Protein AF-A0A9P9J573-F1 (afdb_monomer_lite)

Foldseek 3Di:
DDLVLLVVLLVLLVVLLVVLLVQLVVQVVPDDCRDPVSVVSNVVSVVVNVVSVVCNVCCVVCVPDVVVVQCSPVVHPSVVSSVVSVVVSVVGDDDDDPPPPPPDDDDDDDDDDDDDDDDDDDDDPPVVVVVVVVVVVVVVVVVVVVVVVD

Structure (mmCIF, N/CA/C/O backbone):
data_AF-A0A9P9J573-F1
#
_entry.id   AF-A0A9P9J573-F1
#
loop_
_atom_site.group_PDB
_atom_site.id
_atom_site.type_symbol
_atom_site.label_atom_id
_atom_site.label_alt_id
_atom_site.label_comp_id
_atom_site.label_asym_id
_atom_site.label_entity_id
_atom_site.label_seq_id
_atom_site.pdbx_PDB_ins_code
_atom_site.Cartn_x
_atom_site.Cartn_y
_atom_site.Cartn_z
_atom_site.occupancy
_atom_site.B_iso_or_equiv
_atom_site.auth_seq_id
_atom_site.auth_comp_id
_atom_site.auth_asym_id
_atom_site.auth_atom_id
_atom_site.pdbx_PDB_model_num
ATOM 1 N N . MET A 1 1 ? 11.211 -0.816 -20.960 1.00 56.75 1 MET A N 1
ATOM 2 C CA . MET A 1 1 ? 10.405 -0.320 -19.830 1.00 56.75 1 MET A CA 1
ATOM 3 C C . MET A 1 1 ? 10.041 1.112 -20.110 1.00 56.75 1 MET A C 1
ATOM 5 O O . MET A 1 1 ? 10.936 1.867 -20.473 1.00 56.75 1 MET A O 1
ATOM 9 N N . ASP A 1 2 ? 8.772 1.459 -19.948 1.00 64.50 2 ASP A N 1
ATOM 10 C CA . ASP A 1 2 ? 8.317 2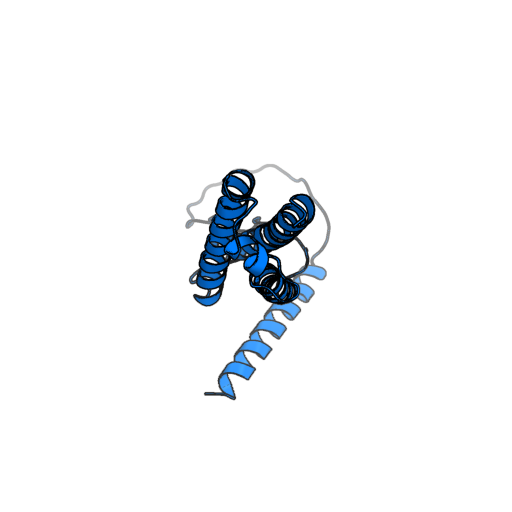.837 -20.049 1.00 64.50 2 ASP A CA 1
ATOM 11 C C . ASP A 1 2 ? 8.173 3.421 -18.623 1.00 64.50 2 ASP A C 1
ATOM 13 O O . ASP A 1 2 ? 7.439 2.849 -17.811 1.00 64.50 2 ASP A O 1
ATOM 17 N N . PRO A 1 3 ? 8.909 4.490 -18.265 1.00 61.16 3 PRO A N 1
ATOM 18 C CA . PRO A 1 3 ? 8.809 5.133 -16.951 1.00 61.16 3 PRO A CA 1
ATOM 19 C C . PRO A 1 3 ? 7.398 5.606 -16.587 1.00 61.16 3 PRO A C 1
ATOM 21 O O . PRO A 1 3 ? 7.070 5.664 -15.398 1.00 61.16 3 PRO A O 1
ATOM 24 N N . PHE A 1 4 ? 6.562 5.919 -17.580 1.00 67.62 4 PHE A N 1
ATOM 25 C CA . PHE A 1 4 ? 5.182 6.336 -17.364 1.00 67.62 4 PHE A CA 1
ATOM 26 C C . PHE A 1 4 ? 4.340 5.166 -16.856 1.00 67.62 4 PHE A C 1
ATOM 28 O O . PHE A 1 4 ? 3.633 5.336 -15.871 1.00 67.62 4 PHE A O 1
ATOM 35 N N . SER A 1 5 ? 4.525 3.952 -17.384 1.00 78.06 5 SER A N 1
ATOM 36 C CA . SER A 1 5 ? 3.784 2.764 -16.923 1.00 78.06 5 SER A CA 1
ATOM 37 C C . SER A 1 5 ? 4.050 2.405 -15.448 1.00 78.06 5 SER A C 1
ATOM 39 O O . SER A 1 5 ? 3.119 2.073 -14.715 1.00 78.06 5 SER A O 1
ATOM 41 N N . LEU A 1 6 ? 5.300 2.523 -14.976 1.00 82.94 6 LEU A N 1
ATOM 42 C CA . LEU A 1 6 ? 5.640 2.341 -13.553 1.00 82.94 6 LEU A CA 1
ATOM 43 C C . LEU A 1 6 ? 4.983 3.420 -12.684 1.00 82.94 6 LEU A C 1
ATOM 45 O O . LEU A 1 6 ? 4.403 3.129 -11.638 1.00 82.94 6 LEU A O 1
ATOM 49 N N . THR A 1 7 ? 5.111 4.670 -13.124 1.00 86.75 7 THR A N 1
ATOM 50 C CA . THR A 1 7 ? 4.613 5.836 -12.394 1.00 86.75 7 THR A CA 1
ATOM 51 C C . THR A 1 7 ? 3.094 5.785 -12.263 1.00 86.75 7 THR A C 1
ATOM 53 O O . THR A 1 7 ? 2.568 5.962 -11.168 1.00 86.75 7 THR A O 1
ATOM 56 N N . GLU A 1 8 ? 2.388 5.467 -13.345 1.00 86.25 8 GLU A N 1
ATOM 57 C CA . GLU A 1 8 ? 0.933 5.307 -13.370 1.00 86.25 8 GLU A CA 1
ATOM 58 C C . GLU A 1 8 ? 0.459 4.210 -12.415 1.00 86.25 8 GLU A C 1
ATOM 60 O O . GLU A 1 8 ? -0.462 4.448 -11.633 1.00 86.25 8 GLU A O 1
ATOM 65 N N . GLY A 1 9 ? 1.118 3.045 -12.410 1.00 87.56 9 GLY A N 1
ATOM 66 C CA . GLY A 1 9 ? 0.771 1.948 -11.502 1.00 87.56 9 GLY A CA 1
ATOM 67 C C . GLY A 1 9 ? 0.939 2.322 -10.026 1.00 87.56 9 GLY A C 1
ATOM 68 O O . GLY A 1 9 ? 0.051 2.068 -9.209 1.00 87.56 9 GLY A O 1
ATOM 69 N N . ILE A 1 10 ? 2.047 2.985 -9.678 1.00 90.56 10 ILE A N 1
ATOM 70 C CA . ILE A 1 10 ? 2.296 3.446 -8.303 1.00 90.56 10 ILE A CA 1
ATOM 71 C C . ILE A 1 10 ? 1.289 4.527 -7.895 1.00 90.56 10 ILE A C 1
ATOM 73 O O . ILE A 1 10 ? 0.758 4.477 -6.785 1.00 90.56 10 ILE A O 1
ATOM 77 N N . ILE A 1 11 ? 0.976 5.475 -8.783 1.00 90.88 11 ILE A N 1
ATOM 78 C CA . ILE A 1 11 ? -0.015 6.525 -8.509 1.00 90.88 11 ILE A CA 1
ATOM 79 C C . ILE A 1 11 ? -1.405 5.916 -8.300 1.00 90.88 11 ILE A C 1
ATOM 81 O O . ILE A 1 11 ? -2.089 6.283 -7.342 1.00 90.88 11 ILE A O 1
ATOM 85 N N . ALA A 1 12 ? -1.822 4.978 -9.153 1.00 90.56 12 ALA A N 1
ATOM 86 C CA . ALA A 1 12 ? -3.103 4.290 -9.014 1.00 90.56 12 ALA A CA 1
ATOM 87 C C . ALA A 1 12 ? -3.198 3.556 -7.666 1.00 90.56 12 ALA A C 1
ATOM 89 O O . ALA A 1 12 ? -4.178 3.723 -6.935 1.00 90.56 12 ALA A O 1
ATOM 90 N N . PHE A 1 13 ? -2.139 2.834 -7.281 1.00 92.81 13 PHE A N 1
ATOM 91 C CA . PHE A 1 13 ? -2.043 2.208 -5.962 1.00 92.81 13 PHE A CA 1
ATOM 92 C C . PHE A 1 13 ? -2.156 3.237 -4.830 1.00 92.81 13 PHE A C 1
ATOM 94 O O . PHE A 1 13 ? -2.955 3.056 -3.910 1.00 92.81 13 PHE A O 1
ATOM 101 N N . ALA A 1 14 ? -1.393 4.332 -4.899 1.00 93.31 14 ALA A N 1
ATOM 102 C CA . ALA A 1 14 ? -1.367 5.359 -3.862 1.00 93.31 14 ALA A CA 1
ATOM 103 C C . ALA A 1 14 ? -2.750 5.991 -3.638 1.00 93.31 14 ALA A C 1
ATOM 105 O O . ALA A 1 14 ? -3.141 6.223 -2.493 1.00 93.31 14 ALA A O 1
ATOM 106 N N . GLN A 1 15 ? -3.525 6.200 -4.705 1.00 92.69 15 GLN A N 1
ATOM 107 C CA . GLN A 1 15 ? -4.884 6.738 -4.608 1.00 92.69 15 GLN A CA 1
ATOM 108 C C . GLN A 1 15 ? -5.838 5.804 -3.858 1.00 92.69 15 GLN A C 1
ATOM 110 O O . GLN A 1 15 ? -6.634 6.276 -3.042 1.00 92.69 15 GLN A O 1
ATOM 115 N N . ILE A 1 16 ? -5.777 4.496 -4.120 1.00 93.69 16 ILE A N 1
ATOM 116 C CA . ILE A 1 16 ? -6.565 3.509 -3.370 1.00 93.69 16 ILE A CA 1
ATOM 117 C C . ILE A 1 16 ? -6.074 3.462 -1.917 1.00 93.69 16 ILE A C 1
ATOM 119 O O . ILE A 1 16 ? -6.877 3.501 -0.982 1.00 93.69 16 ILE A O 1
ATOM 123 N N . ALA A 1 17 ? -4.753 3.455 -1.717 1.00 95.44 17 ALA A N 1
ATOM 124 C CA . ALA A 1 17 ? -4.133 3.372 -0.398 1.00 95.44 17 ALA A CA 1
ATOM 125 C C . ALA A 1 17 ? -4.558 4.539 0.493 1.00 95.44 17 ALA A C 1
ATOM 127 O O . ALA A 1 17 ? -4.923 4.327 1.646 1.00 95.44 17 ALA A O 1
ATOM 128 N N . ASP A 1 18 ? -4.600 5.758 -0.045 1.00 95.00 18 ASP A N 1
ATOM 129 C CA . ASP A 1 18 ? -5.044 6.938 0.696 1.00 95.00 18 ASP A CA 1
ATOM 130 C C . ASP A 1 18 ? -6.505 6.838 1.145 1.00 95.00 18 ASP A C 1
ATOM 132 O O . ASP A 1 18 ? -6.840 7.256 2.260 1.00 95.00 18 ASP A O 1
ATOM 136 N N . ARG A 1 19 ? -7.376 6.235 0.327 1.00 93.44 19 ARG A N 1
ATOM 137 C CA . ARG A 1 19 ? -8.775 5.992 0.703 1.00 93.44 19 ARG A CA 1
ATOM 138 C C . ARG A 1 19 ? -8.877 4.948 1.812 1.00 93.44 19 ARG A C 1
ATOM 140 O O . ARG A 1 19 ? -9.521 5.220 2.827 1.00 93.44 19 ARG A O 1
ATOM 147 N N . VAL A 1 20 ? -8.183 3.819 1.675 1.00 93.62 20 VAL A N 1
ATOM 148 C CA . VAL A 1 20 ? -8.138 2.755 2.695 1.00 93.62 20 VAL A CA 1
ATOM 149 C C . VAL A 1 20 ? -7.586 3.289 4.021 1.00 93.62 20 VAL A C 1
ATOM 151 O O . VAL A 1 20 ? -8.237 3.171 5.060 1.00 93.62 20 VAL A O 1
ATOM 154 N N . VAL A 1 21 ? -6.439 3.973 3.988 1.00 94.50 21 VAL A N 1
ATOM 155 C CA . VAL A 1 21 ? -5.796 4.580 5.165 1.00 94.50 21 VAL A CA 1
ATOM 156 C C . VAL A 1 21 ? -6.727 5.572 5.854 1.00 94.50 21 VAL A C 1
ATOM 158 O O . VAL A 1 21 ? -6.819 5.574 7.085 1.00 94.50 21 VAL A O 1
ATOM 161 N N . LYS A 1 22 ? -7.432 6.412 5.088 1.00 93.19 22 LYS A N 1
ATOM 162 C CA . LYS A 1 22 ? -8.393 7.372 5.640 1.00 93.19 22 LYS A CA 1
ATOM 163 C C . LYS A 1 22 ? -9.517 6.660 6.388 1.00 93.19 22 LYS A C 1
ATOM 165 O O . LYS A 1 22 ? -9.789 7.023 7.531 1.00 93.19 22 LYS A O 1
ATOM 170 N N . VAL A 1 23 ? -10.127 5.641 5.783 1.00 90.00 23 VAL A N 1
ATOM 171 C CA . VAL A 1 23 ? -11.211 4.877 6.415 1.00 90.00 23 VAL A CA 1
ATOM 172 C C . VAL A 1 23 ? -10.714 4.170 7.678 1.00 90.00 23 VAL A C 1
ATOM 174 O O . VAL A 1 23 ? -11.316 4.344 8.738 1.00 90.00 23 VAL A O 1
ATOM 177 N N . CYS A 1 24 ? -9.585 3.459 7.617 1.00 90.69 24 CYS A N 1
ATOM 178 C CA . CYS A 1 24 ? -9.013 2.786 8.786 1.00 90.69 24 CYS A CA 1
ATOM 179 C C . CYS A 1 24 ? -8.743 3.769 9.934 1.00 90.69 24 CYS A C 1
ATOM 181 O O . CYS A 1 24 ? -9.124 3.497 11.072 1.00 90.69 24 CYS A O 1
ATOM 183 N N . LYS A 1 25 ? -8.153 4.940 9.649 1.00 91.75 25 LYS A N 1
ATOM 184 C CA . LYS A 1 25 ? -7.928 5.991 10.658 1.00 91.75 25 LYS A CA 1
ATOM 185 C C . LYS A 1 25 ? -9.236 6.484 11.278 1.00 91.75 25 LYS A C 1
ATOM 187 O O . LYS A 1 25 ? -9.295 6.645 12.496 1.00 91.75 25 LYS A O 1
ATOM 192 N N . THR A 1 26 ? -10.277 6.695 10.472 1.00 89.50 26 THR A N 1
ATOM 193 C CA . THR A 1 26 ? -11.598 7.106 10.968 1.00 89.50 26 THR A CA 1
ATOM 194 C C . THR A 1 26 ? -12.199 6.055 11.900 1.00 89.50 26 THR A C 1
ATOM 196 O O . THR A 1 26 ? -12.619 6.407 12.999 1.00 89.50 26 THR A O 1
ATOM 199 N N . TYR A 1 27 ? -12.191 4.776 11.519 1.00 85.81 27 TYR A N 1
ATOM 200 C CA . TYR A 1 27 ? -12.722 3.704 12.368 1.00 85.81 27 TYR A CA 1
ATOM 201 C C . TYR A 1 27 ? -11.933 3.539 13.666 1.00 85.81 27 TYR A C 1
ATOM 203 O O . TYR A 1 27 ? -12.530 3.436 14.735 1.00 85.81 27 TYR A O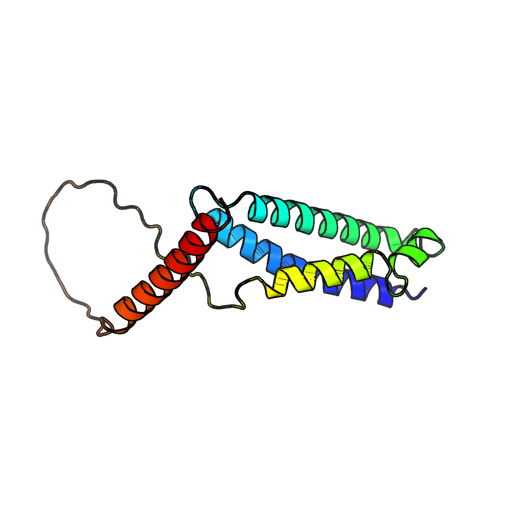 1
ATOM 211 N N . ILE A 1 28 ? -10.600 3.568 13.587 1.00 88.62 28 ILE A N 1
ATOM 212 C CA . ILE A 1 28 ? -9.738 3.447 14.768 1.00 88.62 28 ILE A CA 1
ATOM 213 C C . ILE A 1 28 ? -9.965 4.609 15.742 1.00 88.62 28 ILE A C 1
ATOM 215 O O . ILE A 1 28 ? -9.934 4.401 16.951 1.00 88.62 28 ILE A O 1
ATOM 219 N N . GLY A 1 29 ? -10.204 5.821 15.233 1.00 87.00 29 GLY A N 1
ATOM 220 C CA . GLY A 1 29 ? -10.498 6.987 16.068 1.00 87.00 29 GLY A CA 1
ATOM 221 C C . GLY A 1 29 ? -11.916 7.007 16.651 1.00 87.00 29 GLY A C 1
ATOM 222 O O . GLY A 1 29 ? -12.134 7.651 17.672 1.00 87.00 29 GLY A O 1
ATOM 223 N N . ALA A 1 30 ? -12.874 6.328 16.014 1.00 85.31 30 ALA A N 1
ATOM 224 C CA . ALA A 1 30 ? -14.283 6.345 16.409 1.00 85.31 30 ALA A CA 1
ATOM 225 C C . ALA A 1 30 ? -14.689 5.194 17.348 1.00 85.31 30 ALA A C 1
ATOM 227 O O . ALA A 1 30 ? -15.713 5.301 18.021 1.00 85.31 30 ALA A O 1
ATOM 228 N N . VAL A 1 31 ? -13.922 4.100 17.391 1.00 83.56 31 VAL A N 1
ATOM 229 C CA . VAL A 1 31 ? -14.268 2.880 18.137 1.00 83.56 31 VAL A CA 1
ATOM 230 C C . VAL A 1 31 ? -13.264 2.639 19.265 1.00 83.56 31 VAL A C 1
ATOM 232 O O . VAL A 1 31 ? -12.068 2.478 19.021 1.00 83.56 31 VAL A O 1
ATOM 235 N N . GLN A 1 32 ? -13.758 2.577 20.506 1.00 75.19 32 GLN A N 1
ATOM 236 C CA . GLN A 1 32 ? -12.975 2.093 21.645 1.00 75.19 32 GLN A CA 1
ATOM 237 C C . GLN A 1 32 ? -12.658 0.607 21.421 1.00 75.19 32 GLN A C 1
ATOM 239 O O . GLN A 1 32 ? -13.557 -0.163 21.098 1.00 75.19 32 GLN A O 1
ATOM 244 N N . ASP A 1 33 ? -11.382 0.231 21.528 1.00 78.31 33 ASP A N 1
ATOM 245 C CA . ASP A 1 33 ? -10.868 -1.103 21.171 1.00 78.31 33 ASP A CA 1
ATOM 246 C C . ASP A 1 33 ? -11.078 -1.483 19.698 1.00 78.31 33 ASP A C 1
ATOM 248 O O . ASP A 1 33 ? -11.565 -2.562 19.357 1.00 78.31 33 ASP A O 1
ATOM 252 N N . ALA A 1 34 ? -10.680 -0.577 18.799 1.00 77.12 34 ALA A N 1
ATOM 253 C CA . ALA A 1 34 ? -10.688 -0.826 17.363 1.00 77.12 34 ALA A CA 1
ATOM 254 C C . ALA A 1 34 ? -10.065 -2.197 17.007 1.00 77.12 34 ALA A C 1
ATOM 256 O O . ALA A 1 34 ? -8.962 -2.497 17.484 1.00 77.12 34 ALA A O 1
ATOM 257 N N . PRO A 1 35 ? -10.725 -2.999 16.144 1.00 84.25 35 PRO A N 1
ATOM 258 C CA . PRO A 1 35 ? -10.252 -4.323 15.759 1.00 84.25 35 PRO A CA 1
ATOM 259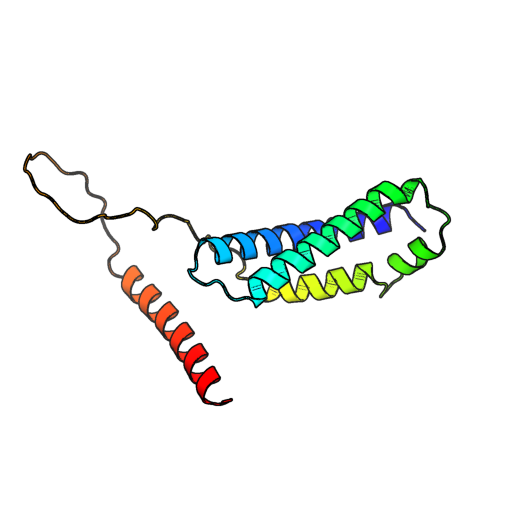 C C . PRO A 1 35 ? -8.783 -4.314 15.335 1.00 84.25 35 PRO A C 1
ATOM 261 O O . PRO A 1 35 ? -8.365 -3.467 14.540 1.00 84.25 35 PRO A O 1
ATOM 264 N N . LEU A 1 36 ? -8.012 -5.278 15.848 1.00 89.12 36 LEU A N 1
ATOM 265 C CA . LEU A 1 36 ? -6.592 -5.433 15.518 1.00 89.12 36 LEU A CA 1
ATOM 266 C C . LEU A 1 36 ? -6.374 -5.486 14.003 1.00 89.12 36 LEU A C 1
ATOM 268 O O . LEU A 1 36 ? -5.449 -4.855 13.501 1.00 89.12 36 LEU A O 1
ATOM 272 N N . ASP A 1 37 ? -7.283 -6.131 13.278 1.00 88.06 37 ASP A N 1
ATOM 273 C CA . ASP A 1 37 ? -7.235 -6.255 11.822 1.00 88.06 37 ASP A CA 1
ATOM 274 C C . ASP A 1 37 ? -7.207 -4.891 11.115 1.00 88.06 37 ASP A C 1
ATOM 276 O O . ASP A 1 37 ? -6.423 -4.693 10.192 1.00 88.06 37 ASP A O 1
ATOM 280 N N . LEU A 1 38 ? -7.979 -3.897 11.581 1.00 89.00 38 LEU A N 1
ATOM 281 C CA . LEU A 1 38 ? -7.963 -2.548 10.995 1.00 89.00 38 LEU A CA 1
ATOM 282 C C . LEU A 1 38 ? -6.633 -1.832 11.234 1.00 89.00 38 LEU A C 1
ATOM 284 O O . LEU A 1 38 ? -6.179 -1.062 10.385 1.00 89.00 38 LEU A O 1
ATOM 288 N N . ARG A 1 39 ? -6.004 -2.077 12.388 1.00 90.31 39 ARG A N 1
ATOM 289 C CA . ARG A 1 39 ? -4.671 -1.546 12.694 1.00 90.31 39 ARG A CA 1
ATOM 290 C C . ARG A 1 39 ? -3.609 -2.207 11.822 1.00 90.31 39 ARG A C 1
ATOM 292 O O . ARG A 1 39 ? -2.747 -1.498 11.309 1.00 90.31 39 ARG A O 1
ATOM 299 N N . PHE A 1 40 ? -3.698 -3.519 11.613 1.00 93.94 40 PHE A N 1
ATOM 300 C CA . PHE A 1 40 ? -2.812 -4.240 10.702 1.00 93.94 40 PHE A CA 1
ATOM 301 C C . PHE A 1 40 ? -2.955 -3.738 9.269 1.00 93.94 40 PHE A C 1
ATOM 303 O O . PHE A 1 40 ? -1.956 -3.345 8.678 1.00 93.94 40 PHE A O 1
ATOM 310 N N . ILE A 1 41 ? -4.179 -3.635 8.745 1.00 92.88 41 ILE A N 1
ATOM 311 C CA . ILE A 1 41 ? -4.427 -3.093 7.400 1.00 92.88 41 ILE A CA 1
ATOM 312 C C . ILE A 1 41 ? -3.826 -1.689 7.266 1.00 92.88 41 ILE A C 1
ATOM 314 O O . ILE A 1 41 ? -3.137 -1.405 6.290 1.00 92.88 41 ILE A O 1
ATOM 318 N N . LEU A 1 42 ? -4.023 -0.816 8.261 1.00 94.00 42 LEU A N 1
ATOM 319 C CA . LEU A 1 42 ? -3.437 0.524 8.251 1.00 94.00 42 LEU A CA 1
ATOM 320 C C . LEU A 1 42 ? -1.902 0.489 8.147 1.00 94.00 42 LEU A C 1
ATOM 322 O O . LEU A 1 42 ? -1.333 1.257 7.367 1.00 94.00 42 LEU A O 1
ATOM 326 N N . ILE A 1 43 ? -1.243 -0.367 8.931 1.00 95.44 43 ILE A N 1
ATOM 327 C CA . ILE A 1 43 ? 0.221 -0.498 8.950 1.00 95.44 43 ILE A CA 1
ATOM 328 C C . ILE A 1 43 ? 0.727 -1.058 7.619 1.00 95.44 43 ILE A C 1
ATOM 330 O O . ILE A 1 43 ? 1.598 -0.446 6.999 1.00 95.44 43 ILE A O 1
ATOM 334 N N . GLU A 1 44 ? 0.162 -2.170 7.155 1.00 95.75 44 GLU A N 1
ATOM 335 C CA . GLU A 1 44 ? 0.582 -2.847 5.926 1.00 95.75 44 GLU A CA 1
ATOM 336 C C . GLU A 1 44 ? 0.420 -1.935 4.705 1.00 95.75 44 GLU A C 1
ATOM 338 O O . GLU A 1 44 ? 1.378 -1.694 3.968 1.00 95.75 44 GLU A O 1
ATOM 343 N N . VAL A 1 45 ? -0.755 -1.320 4.531 1.00 95.88 45 VAL A N 1
ATOM 344 C CA . VAL A 1 45 ? -1.030 -0.438 3.384 1.00 95.88 45 VAL A CA 1
ATOM 345 C C . VAL A 1 45 ? -0.124 0.794 3.396 1.00 95.88 45 VAL A C 1
ATOM 347 O O . VAL A 1 45 ? 0.414 1.174 2.354 1.00 95.88 45 VAL A O 1
ATOM 350 N N . SER A 1 46 ? 0.102 1.397 4.568 1.00 95.44 46 SER A N 1
ATOM 351 C CA . SER A 1 46 ? 1.017 2.543 4.693 1.00 95.44 46 SER A CA 1
ATOM 352 C C . SER A 1 46 ? 2.465 2.158 4.369 1.00 95.44 46 SER A C 1
ATOM 354 O O . SER A 1 46 ? 3.203 2.944 3.768 1.00 95.44 46 SER A O 1
ATOM 356 N N . THR A 1 47 ? 2.869 0.944 4.741 1.00 96.56 47 THR A N 1
ATOM 357 C CA . THR A 1 47 ? 4.221 0.426 4.506 1.00 96.56 47 THR A CA 1
ATOM 358 C C . THR A 1 47 ? 4.448 0.161 3.023 1.00 96.56 47 THR A C 1
ATOM 360 O O . THR A 1 47 ? 5.418 0.667 2.457 1.00 96.56 47 THR A O 1
ATOM 363 N N . VAL A 1 48 ? 3.524 -0.545 2.362 1.00 95.44 48 VAL A N 1
ATOM 364 C CA . VAL A 1 48 ? 3.602 -0.803 0.915 1.00 95.44 48 VAL A CA 1
ATOM 365 C C . VAL A 1 48 ? 3.592 0.506 0.128 1.00 95.44 48 VAL A C 1
ATOM 367 O O . VAL A 1 48 ? 4.416 0.669 -0.770 1.00 95.44 48 VAL A O 1
ATOM 370 N N . LYS A 1 49 ? 2.743 1.476 0.500 1.00 95.25 49 LYS A N 1
ATOM 371 C CA . LYS A 1 49 ? 2.748 2.809 -0.122 1.00 95.25 49 LYS A CA 1
ATOM 372 C C . LYS A 1 49 ? 4.131 3.463 -0.033 1.00 95.25 49 LYS A C 1
ATOM 374 O O . LYS A 1 49 ? 4.678 3.870 -1.049 1.00 95.25 49 LYS A O 1
ATOM 379 N N . THR A 1 50 ? 4.723 3.488 1.161 1.00 96.06 50 THR A N 1
ATOM 380 C CA . THR A 1 50 ? 6.049 4.090 1.386 1.00 96.06 50 THR A CA 1
ATOM 381 C C . THR A 1 50 ? 7.146 3.405 0.563 1.00 96.06 50 THR A C 1
ATOM 383 O O . THR A 1 50 ? 8.032 4.068 0.016 1.00 96.06 50 THR A O 1
ATOM 386 N N . LEU A 1 51 ? 7.094 2.074 0.444 1.00 93.56 51 LEU A N 1
ATOM 387 C CA . LEU A 1 51 ? 8.036 1.319 -0.383 1.00 93.56 51 LEU A CA 1
ATOM 388 C C . LEU A 1 51 ? 7.884 1.659 -1.869 1.00 93.56 51 LEU A C 1
ATOM 390 O O . LEU A 1 51 ? 8.889 1.873 -2.544 1.00 93.56 51 LEU A O 1
ATOM 394 N N . LEU A 1 52 ? 6.654 1.750 -2.376 1.00 91.88 52 LEU A N 1
ATOM 395 C CA . LEU A 1 52 ? 6.405 2.110 -3.772 1.00 91.88 52 LEU A CA 1
ATOM 396 C C . LEU A 1 52 ? 6.791 3.564 -4.072 1.00 91.88 52 LEU A C 1
ATOM 398 O O . LEU A 1 52 ? 7.427 3.812 -5.094 1.00 91.88 52 LEU A O 1
ATOM 402 N N . ASP A 1 53 ? 6.528 4.502 -3.161 1.00 91.94 53 ASP A N 1
ATOM 403 C CA . ASP A 1 53 ? 7.002 5.888 -3.281 1.00 91.94 53 ASP A CA 1
ATOM 404 C C . ASP A 1 53 ? 8.540 5.940 -3.347 1.00 91.94 53 ASP A C 1
ATOM 406 O O . ASP A 1 53 ? 9.121 6.658 -4.163 1.00 91.94 53 ASP A O 1
ATOM 410 N N . THR A 1 54 ? 9.221 5.112 -2.548 1.00 91.31 54 THR A N 1
ATOM 411 C CA . THR A 1 54 ? 10.687 4.979 -2.594 1.00 91.31 54 THR A CA 1
ATOM 412 C C . THR A 1 54 ? 11.160 4.423 -3.940 1.00 91.31 54 THR A C 1
ATOM 414 O O . THR A 1 54 ? 12.124 4.932 -4.514 1.00 91.31 54 THR A O 1
ATOM 417 N N . VAL A 1 55 ? 10.475 3.410 -4.482 1.00 88.62 55 VAL A N 1
ATOM 418 C CA . VAL A 1 55 ? 10.766 2.871 -5.822 1.00 88.62 55 VAL A CA 1
ATOM 419 C C . VAL A 1 55 ? 10.596 3.951 -6.887 1.00 88.62 55 VAL A C 1
ATOM 421 O O . VAL A 1 55 ? 11.462 4.073 -7.750 1.00 88.62 55 VAL A O 1
ATOM 424 N N . LEU A 1 56 ? 9.545 4.770 -6.808 1.00 88.56 56 LEU A N 1
ATOM 425 C CA . LEU A 1 56 ? 9.313 5.871 -7.743 1.00 88.56 56 LEU A CA 1
ATOM 426 C C . LEU A 1 56 ? 10.447 6.905 -7.702 1.00 88.56 56 LEU A C 1
ATOM 428 O O . LEU A 1 56 ? 10.938 7.320 -8.751 1.00 88.56 56 LEU A O 1
ATOM 432 N N . ILE A 1 57 ? 10.911 7.270 -6.502 1.00 89.25 57 ILE A N 1
ATOM 433 C CA . ILE A 1 57 ? 12.039 8.197 -6.310 1.00 89.25 57 ILE A CA 1
ATOM 434 C C . ILE A 1 57 ? 13.335 7.632 -6.911 1.00 89.25 57 ILE A C 1
ATOM 436 O O . ILE A 1 57 ? 14.119 8.371 -7.506 1.00 89.25 57 ILE A O 1
ATOM 440 N N . LEU A 1 58 ? 13.570 6.325 -6.770 1.00 86.44 58 LEU A N 1
ATOM 441 C CA . LEU A 1 58 ? 14.794 5.664 -7.234 1.00 86.44 58 LEU A CA 1
ATOM 442 C C . LEU A 1 58 ? 14.742 5.214 -8.701 1.00 86.44 58 LEU A C 1
ATOM 444 O O . LEU A 1 58 ? 15.791 4.914 -9.285 1.00 86.44 58 LEU A O 1
ATOM 448 N N . ALA A 1 59 ? 13.559 5.160 -9.315 1.00 83.88 59 ALA A N 1
ATOM 449 C CA . ALA A 1 59 ? 13.371 4.675 -10.679 1.00 83.88 59 ALA A CA 1
ATOM 450 C C . ALA A 1 59 ? 14.245 5.404 -11.723 1.00 83.88 59 ALA A C 1
ATOM 452 O O . ALA A 1 59 ? 14.882 4.713 -12.524 1.00 83.88 59 ALA A O 1
ATOM 453 N N . PRO A 1 60 ? 14.398 6.747 -11.698 1.00 82.69 60 PRO A N 1
ATOM 454 C CA . PRO A 1 60 ? 15.286 7.457 -12.624 1.00 82.69 60 PRO A CA 1
ATOM 455 C C . PRO A 1 60 ? 16.755 7.025 -12.507 1.00 82.69 60 PRO A C 1
ATOM 457 O O . PRO A 1 60 ? 17.467 6.943 -13.506 1.00 82.69 60 PRO A O 1
ATOM 460 N N . CYS A 1 61 ? 17.210 6.692 -11.295 1.00 81.44 61 CYS A N 1
ATOM 461 C CA . CYS A 1 61 ? 18.581 6.250 -11.030 1.00 81.44 61 CYS A CA 1
ATOM 462 C C . CYS A 1 61 ? 18.826 4.790 -11.440 1.00 81.44 61 CYS A C 1
ATOM 464 O O . CYS A 1 61 ? 19.972 4.368 -11.590 1.00 81.44 61 CYS A O 1
ATOM 466 N N . THR A 1 62 ? 17.759 4.007 -11.610 1.00 72.62 62 THR A N 1
ATOM 467 C CA . THR A 1 62 ? 17.815 2.548 -11.770 1.00 72.62 62 THR A CA 1
ATOM 468 C C . THR A 1 62 ? 17.137 2.056 -13.052 1.00 72.62 62 THR A C 1
ATOM 470 O O . THR A 1 62 ? 16.953 0.851 -13.206 1.00 72.62 62 THR A O 1
ATOM 473 N N . MET A 1 63 ? 16.861 2.946 -14.020 1.00 63.31 63 MET A N 1
ATOM 474 C CA . MET A 1 63 ? 16.108 2.693 -15.271 1.00 63.31 63 MET A CA 1
ATOM 475 C C . MET A 1 63 ? 16.551 1.480 -16.117 1.00 63.31 63 MET A C 1
ATOM 477 O O . MET A 1 63 ? 15.809 1.055 -17.000 1.00 63.31 63 MET A O 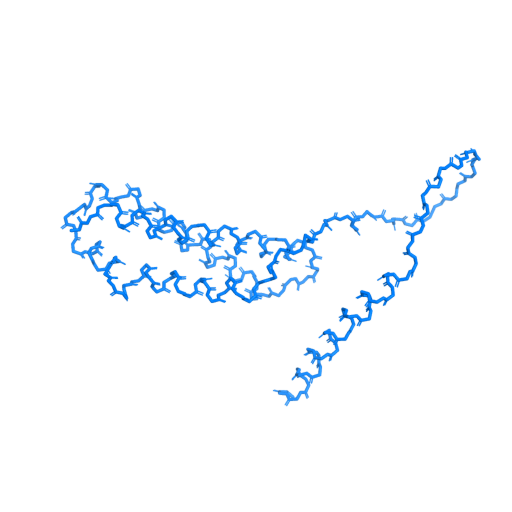1
ATOM 481 N N . ARG A 1 64 ? 17.740 0.909 -15.883 1.00 66.56 64 ARG A N 1
ATOM 482 C CA . ARG A 1 64 ? 18.252 -0.297 -16.570 1.00 66.56 64 ARG A CA 1
ATOM 483 C C . ARG A 1 64 ? 18.281 -1.556 -15.691 1.00 66.56 64 ARG A C 1
ATOM 485 O O . ARG A 1 64 ? 18.893 -2.550 -16.069 1.00 66.56 64 ARG A O 1
ATOM 492 N N . SER A 1 65 ? 17.651 -1.520 -14.520 1.00 78.62 65 SER A N 1
ATOM 493 C CA . SER A 1 65 ? 17.606 -2.646 -13.590 1.00 78.62 65 SER A CA 1
ATOM 494 C C . SER A 1 65 ? 16.572 -3.684 -14.025 1.00 78.62 65 SER A C 1
ATOM 496 O O . SER A 1 65 ? 15.391 -3.373 -14.200 1.00 78.62 65 SER A O 1
ATOM 498 N N . SER A 1 66 ? 16.997 -4.944 -14.132 1.00 80.50 66 SER A N 1
ATOM 499 C CA . SER A 1 66 ? 16.091 -6.082 -14.326 1.00 80.50 66 SER A CA 1
ATOM 500 C C . SER A 1 66 ? 15.086 -6.207 -13.178 1.00 80.50 66 SER A C 1
ATOM 502 O O . SER A 1 66 ? 13.944 -6.594 -13.411 1.00 80.50 66 SER A O 1
ATOM 504 N N . ALA A 1 67 ? 15.455 -5.800 -11.958 1.00 81.75 67 ALA A N 1
ATOM 505 C CA . ALA A 1 67 ? 14.557 -5.819 -10.805 1.00 81.75 67 ALA A CA 1
ATOM 506 C C . ALA A 1 67 ? 13.343 -4.895 -10.999 1.00 81.75 67 ALA A C 1
ATOM 508 O O . ALA A 1 67 ? 12.220 -5.301 -10.711 1.00 81.75 67 ALA A O 1
ATOM 509 N N . LEU A 1 68 ? 13.5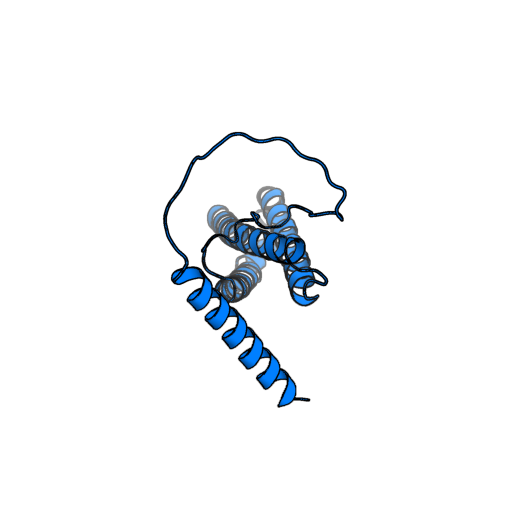39 -3.693 -11.561 1.00 81.25 68 LEU A N 1
ATOM 510 C CA . LEU A 1 68 ? 12.417 -2.810 -11.907 1.00 81.25 68 LEU A CA 1
ATOM 511 C C . LEU A 1 68 ? 11.515 -3.441 -12.969 1.00 81.25 68 LEU A C 1
ATOM 513 O O . LEU A 1 68 ? 10.296 -3.361 -12.861 1.00 81.25 68 LEU A O 1
ATOM 517 N N . SER A 1 69 ? 12.110 -4.117 -13.957 1.00 81.50 69 SER A N 1
ATOM 518 C CA . SER A 1 69 ? 11.354 -4.804 -15.013 1.00 81.50 69 SER A CA 1
ATOM 519 C C . SER A 1 69 ? 10.461 -5.914 -14.460 1.00 81.50 69 SER A C 1
ATOM 521 O O . SER A 1 69 ? 9.336 -6.079 -14.922 1.00 81.50 69 SER A O 1
ATOM 523 N N . HIS A 1 70 ? 10.925 -6.639 -13.442 1.00 84.75 70 HIS A N 1
ATOM 524 C CA . HIS A 1 70 ? 10.112 -7.639 -12.753 1.00 84.75 70 HIS A CA 1
ATOM 525 C C . HIS A 1 70 ? 8.993 -7.012 -11.913 1.00 84.75 70 HIS A C 1
ATOM 527 O O . HIS A 1 70 ? 7.872 -7.520 -11.933 1.00 84.75 70 HIS A O 1
ATOM 533 N N . LEU A 1 71 ? 9.264 -5.900 -11.219 1.00 84.56 71 LEU A N 1
ATOM 534 C CA . LEU A 1 71 ? 8.277 -5.220 -10.371 1.00 84.56 71 LEU A CA 1
ATOM 535 C C . LEU A 1 71 ? 7.031 -4.763 -11.142 1.00 84.56 71 LEU A C 1
ATOM 537 O O . LEU A 1 71 ? 5.924 -4.886 -10.618 1.00 84.56 71 LEU A O 1
ATOM 541 N N . THR A 1 72 ? 7.205 -4.277 -12.375 1.00 81.56 72 THR A N 1
ATOM 542 C CA . THR A 1 72 ? 6.107 -3.761 -13.217 1.00 81.56 72 THR A CA 1
ATOM 543 C C . THR A 1 72 ? 5.657 -4.731 -14.303 1.00 81.56 72 THR A C 1
ATOM 545 O O . THR A 1 72 ? 4.976 -4.322 -15.245 1.00 81.56 72 THR A O 1
ATOM 548 N N . SER A 1 73 ? 6.123 -5.978 -14.270 1.00 84.44 73 SER A N 1
ATOM 549 C CA . SER A 1 73 ? 5.651 -6.964 -15.238 1.00 84.44 73 SER A CA 1
ATOM 550 C C 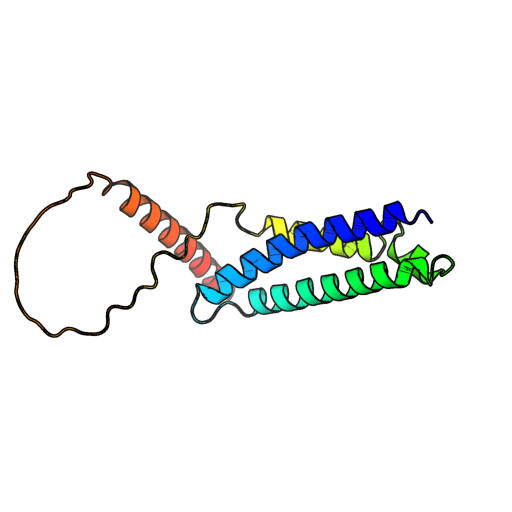. SER A 1 73 ? 4.127 -7.125 -15.118 1.00 84.44 73 SER A C 1
ATOM 552 O O . SER A 1 73 ? 3.575 -6.892 -14.039 1.00 84.44 73 SER A O 1
ATOM 554 N N . PRO A 1 74 ? 3.417 -7.491 -16.200 1.00 81.31 74 PRO A N 1
ATOM 555 C CA . PRO A 1 74 ? 2.040 -7.957 -16.079 1.00 81.31 74 PRO A CA 1
ATOM 556 C C . PRO A 1 74 ? 1.984 -9.092 -15.048 1.00 81.31 74 PRO A C 1
ATOM 558 O O . PRO A 1 74 ? 2.814 -9.996 -15.099 1.00 81.31 74 PRO A O 1
ATOM 561 N N . ASP A 1 75 ? 1.067 -8.997 -14.083 1.00 84.19 75 ASP A N 1
ATOM 562 C CA . ASP A 1 75 ? 1.000 -9.875 -12.899 1.00 84.19 75 ASP A CA 1
ATOM 563 C C . ASP A 1 75 ? 2.235 -9.834 -11.976 1.00 84.19 75 ASP A C 1
ATOM 565 O O . ASP A 1 75 ? 2.441 -10.706 -11.130 1.00 84.19 75 ASP A O 1
ATOM 569 N N . GLY A 1 76 ? 3.043 -8.784 -12.099 1.00 87.31 76 GLY A N 1
ATOM 570 C CA . GLY A 1 76 ? 4.155 -8.492 -11.212 1.00 87.31 76 GLY A CA 1
ATOM 571 C C . GLY A 1 76 ? 3.702 -8.002 -9.832 1.00 87.31 76 GLY A C 1
ATOM 572 O O . GLY A 1 76 ? 2.523 -7.712 -9.609 1.00 87.31 76 GLY A O 1
ATOM 573 N N . PRO A 1 77 ? 4.644 -7.857 -8.884 1.00 89.81 77 PRO A N 1
ATOM 574 C CA . PRO A 1 77 ? 4.341 -7.469 -7.508 1.00 89.81 77 PRO A CA 1
ATOM 575 C C . PRO A 1 77 ? 3.510 -6.188 -7.368 1.00 89.81 77 PRO A C 1
ATOM 577 O O . PRO A 1 77 ? 2.627 -6.141 -6.517 1.00 89.81 77 PRO A O 1
ATOM 580 N N . ILE A 1 78 ? 3.746 -5.166 -8.202 1.00 88.50 78 ILE A N 1
ATOM 581 C CA . ILE A 1 78 ? 2.987 -3.903 -8.134 1.00 88.50 78 ILE A CA 1
ATOM 582 C C . ILE A 1 78 ? 1.517 -4.129 -8.503 1.00 88.50 78 ILE A C 1
ATOM 584 O O . ILE A 1 78 ? 0.627 -3.676 -7.785 1.00 88.50 78 ILE A O 1
ATOM 588 N N . GLU A 1 79 ? 1.262 -4.883 -9.572 1.00 88.31 79 GLU A N 1
ATOM 589 C CA . GLU A 1 79 ? -0.095 -5.242 -9.994 1.00 88.31 79 GLU A CA 1
ATOM 590 C C . GLU A 1 79 ? -0.783 -6.130 -8.946 1.00 88.31 79 GLU A C 1
ATOM 592 O O . GLU A 1 79 ? -1.954 -5.930 -8.625 1.00 88.31 79 GLU A O 1
ATOM 597 N N . GLY A 1 80 ? -0.049 -7.073 -8.345 1.00 89.81 80 GLY A N 1
ATOM 598 C CA . GLY A 1 80 ? -0.549 -7.899 -7.243 1.00 89.81 80 GLY A CA 1
ATOM 599 C C . GLY A 1 80 ? -0.971 -7.071 -6.025 1.00 89.81 80 GLY A C 1
ATOM 600 O O . GLY A 1 80 ? -2.072 -7.259 -5.503 1.00 89.81 80 GLY A O 1
ATOM 601 N N . CYS A 1 81 ? -0.140 -6.109 -5.615 1.00 92.12 81 CYS A N 1
ATOM 602 C CA . CYS A 1 81 ? -0.465 -5.161 -4.548 1.00 92.12 81 CYS A CA 1
ATOM 603 C C . CYS A 1 81 ? -1.702 -4.323 -4.892 1.00 92.12 81 CYS A C 1
ATOM 605 O O . CYS A 1 81 ? -2.577 -4.149 -4.046 1.00 92.12 81 CYS A O 1
ATOM 607 N N . HIS A 1 82 ? -1.798 -3.834 -6.129 1.00 91.69 82 HIS A N 1
ATOM 608 C CA . HIS A 1 82 ? -2.944 -3.060 -6.599 1.00 91.69 82 HIS A CA 1
ATOM 609 C C . HIS A 1 82 ? -4.248 -3.872 -6.549 1.00 91.69 82 HIS A C 1
ATOM 611 O O . HIS A 1 82 ? -5.237 -3.409 -5.978 1.00 91.69 82 HIS A O 1
ATOM 617 N N . LYS A 1 83 ? -4.239 -5.113 -7.055 1.00 92.31 83 LYS A N 1
ATOM 618 C CA . LYS A 1 83 ? -5.391 -6.029 -6.999 1.00 92.31 83 LYS A CA 1
ATOM 619 C C . LYS A 1 83 ? -5.823 -6.306 -5.558 1.00 92.31 83 LYS A C 1
ATOM 621 O O . LYS A 1 83 ? -6.989 -6.113 -5.227 1.00 92.31 83 LYS A O 1
ATOM 626 N N . ALA A 1 84 ? -4.887 -6.699 -4.691 1.00 93.44 84 ALA A N 1
ATOM 627 C CA . ALA A 1 84 ? -5.184 -6.993 -3.289 1.00 93.44 84 ALA A CA 1
ATOM 628 C C . ALA A 1 84 ? -5.772 -5.775 -2.560 1.00 93.44 84 ALA A C 1
ATOM 630 O O . ALA A 1 84 ? -6.749 -5.892 -1.821 1.00 93.44 84 ALA A O 1
ATOM 631 N N . LEU A 1 85 ? -5.212 -4.590 -2.808 1.00 94.31 85 LEU A N 1
ATOM 632 C CA . LEU A 1 85 ? -5.690 -3.361 -2.196 1.00 94.31 85 LEU A CA 1
ATOM 633 C C . LEU A 1 85 ? -7.073 -2.943 -2.719 1.00 94.31 85 LEU A C 1
ATOM 635 O O . LEU A 1 85 ? -7.886 -2.448 -1.941 1.00 94.31 85 LEU A O 1
ATOM 639 N N . SER A 1 86 ? -7.366 -3.181 -3.999 1.00 92.56 86 SER A N 1
ATOM 640 C CA . SER A 1 86 ? -8.701 -2.963 -4.564 1.00 92.56 86 SER A CA 1
ATOM 641 C C . SER A 1 86 ? -9.749 -3.887 -3.934 1.00 92.56 86 SER A C 1
ATOM 643 O O . SER A 1 86 ? -10.861 -3.445 -3.653 1.00 92.56 86 SER A O 1
ATOM 645 N N . GLU A 1 87 ? -9.407 -5.145 -3.641 1.00 93.50 87 GLU A N 1
ATOM 646 C CA . GLU A 1 87 ? -10.309 -6.045 -2.908 1.00 93.50 87 GLU A CA 1
ATOM 647 C C . GLU A 1 87 ? -10.570 -5.554 -1.481 1.00 93.50 87 GLU A C 1
ATOM 649 O O . GLU A 1 87 ? -11.719 -5.543 -1.042 1.00 93.50 87 GLU A O 1
ATOM 654 N N . ILE A 1 88 ? -9.540 -5.067 -0.778 1.00 91.31 88 ILE A N 1
ATOM 655 C CA . ILE A 1 88 ? -9.715 -4.440 0.541 1.00 91.31 88 ILE A CA 1
ATOM 656 C C . ILE A 1 88 ? -10.637 -3.223 0.435 1.00 91.31 88 ILE A C 1
ATOM 658 O O . ILE A 1 88 ? -11.556 -3.081 1.236 1.00 91.31 88 ILE A O 1
ATOM 662 N N . GLU A 1 89 ? -10.425 -2.357 -0.557 1.00 91.31 89 GLU A N 1
ATOM 663 C CA . GLU A 1 89 ? -11.243 -1.164 -0.770 1.00 91.31 89 GLU A CA 1
ATOM 664 C C . GLU A 1 89 ? -12.730 -1.494 -0.961 1.00 91.31 89 GLU A C 1
ATOM 666 O O . GLU A 1 89 ? -13.578 -0.799 -0.402 1.00 91.31 89 GLU A O 1
ATOM 671 N N . LYS A 1 90 ? -13.059 -2.565 -1.691 1.00 90.12 90 LYS A N 1
ATOM 672 C CA . LYS A 1 90 ? -14.451 -2.997 -1.914 1.00 90.12 90 LYS A CA 1
ATOM 673 C C . LYS A 1 90 ? -15.168 -3.422 -0.632 1.00 90.12 90 LYS A C 1
ATOM 675 O O . LYS A 1 90 ? -16.393 -3.355 -0.580 1.00 90.12 90 LYS A O 1
ATOM 680 N N . LEU A 1 91 ? -14.427 -3.861 0.386 1.00 88.75 91 LEU A N 1
ATOM 681 C CA . LEU A 1 91 ? -14.980 -4.221 1.696 1.00 88.75 91 LEU A CA 1
ATOM 682 C C . LEU A 1 91 ? -15.243 -2.993 2.576 1.00 88.75 91 LEU A C 1
ATOM 684 O O . LEU A 1 91 ? -15.902 -3.105 3.611 1.00 88.75 91 LEU A O 1
ATOM 688 N N . LEU A 1 92 ? -14.714 -1.826 2.199 1.00 82.94 92 LEU A N 1
ATOM 689 C CA . LEU A 1 92 ? -14.881 -0.597 2.959 1.00 82.94 92 LEU A CA 1
ATOM 690 C C . LEU A 1 92 ? -16.156 0.142 2.532 1.00 82.94 92 LEU A C 1
ATOM 692 O O . LEU A 1 92 ? -16.521 0.141 1.354 1.00 82.94 92 LEU A O 1
ATOM 696 N N . PRO A 1 93 ? -16.831 0.834 3.468 1.00 78.81 93 PRO A N 1
ATOM 697 C CA . PRO A 1 93 ? -18.034 1.579 3.140 1.00 78.81 93 PRO A CA 1
ATOM 698 C C . PRO A 1 93 ? -17.732 2.654 2.094 1.00 78.81 93 PRO A C 1
ATOM 700 O O . PRO A 1 93 ? -16.935 3.571 2.320 1.00 78.81 93 PRO A O 1
ATOM 703 N N . SER A 1 94 ? -18.407 2.562 0.950 1.00 65.44 94 SER A N 1
ATOM 704 C CA . SER A 1 94 ? -18.303 3.520 -0.147 1.00 65.44 94 SER A CA 1
ATOM 705 C C . SER A 1 94 ? -19.050 4.809 0.216 1.00 65.44 94 SER A C 1
ATOM 707 O O . SER A 1 94 ? -20.201 5.001 -0.148 1.00 65.44 94 SER A O 1
ATOM 709 N N . GLY A 1 95 ? -18.413 5.681 0.999 1.00 56.91 95 GLY A N 1
ATOM 710 C CA . GLY A 1 95 ? -18.808 7.082 1.159 1.00 56.91 95 GLY A CA 1
ATOM 711 C C . GLY A 1 95 ? -20.286 7.346 1.482 1.00 56.91 95 GLY A C 1
ATOM 712 O O . GLY A 1 95 ? -21.010 7.901 0.663 1.00 56.91 95 GLY A O 1
ATOM 713 N N . HIS A 1 96 ? -20.704 7.088 2.720 1.00 42.22 96 HIS A N 1
ATOM 714 C CA . HIS A 1 96 ? -21.545 8.049 3.437 1.00 42.22 96 HIS A CA 1
ATOM 715 C C . HIS A 1 96 ? -20.770 8.480 4.675 1.00 42.22 96 HIS A C 1
ATOM 717 O O . HIS A 1 96 ? -20.247 7.654 5.420 1.00 42.22 96 HIS A O 1
ATOM 723 N N . ALA A 1 97 ? -20.594 9.791 4.809 1.00 44.00 97 ALA A N 1
ATOM 724 C CA . ALA A 1 97 ? -19.733 10.410 5.797 1.00 44.00 97 ALA A CA 1
ATOM 725 C C . ALA A 1 97 ? -20.061 9.906 7.208 1.00 44.00 97 ALA A C 1
ATOM 727 O O . ALA A 1 97 ? -21.122 10.203 7.750 1.00 44.00 97 ALA A O 1
ATOM 728 N N . VAL A 1 98 ? -19.115 9.204 7.835 1.00 47.47 98 VAL A N 1
ATOM 729 C CA . VAL A 1 98 ? -19.079 9.115 9.295 1.00 47.47 98 VAL A CA 1
ATOM 730 C C . VAL A 1 98 ? -18.704 10.516 9.778 1.00 47.47 98 VAL A C 1
ATOM 732 O O . VAL A 1 98 ? -17.528 10.872 9.855 1.00 47.47 98 VAL A O 1
ATOM 735 N N . THR A 1 99 ? -19.705 11.370 9.988 1.00 36.16 99 THR A N 1
ATOM 736 C CA . THR A 1 99 ? -19.499 12.705 10.553 1.00 36.16 99 THR A CA 1
ATOM 737 C C . THR A 1 99 ? -19.116 12.559 12.028 1.00 36.16 99 THR A C 1
ATOM 739 O O . THR A 1 99 ? -19.874 11.941 12.780 1.00 36.16 99 THR A O 1
ATOM 742 N N . PRO A 1 100 ? -17.988 13.132 12.483 1.00 40.22 100 PRO A N 1
ATOM 743 C CA . PRO A 1 100 ? -17.523 13.043 13.868 1.00 40.22 100 PRO A CA 1
ATOM 744 C C . PRO A 1 100 ? -18.282 14.011 14.798 1.00 40.22 100 PRO A C 1
ATOM 746 O O . PRO A 1 100 ? -17.678 14.761 15.560 1.00 40.22 100 PRO A O 1
ATOM 749 N N . SER A 1 101 ? -19.616 14.025 14.740 1.00 39.62 101 SER A N 1
ATOM 750 C CA . SER A 1 101 ? -20.455 14.997 15.460 1.00 39.62 101 SER A CA 1
ATOM 751 C C . SER A 1 101 ? -21.122 14.453 16.727 1.00 39.62 101 SER A C 1
ATOM 753 O O . SER A 1 101 ? -22.103 15.034 17.172 1.00 39.62 101 SER A O 1
ATOM 755 N N . SER A 1 102 ? -20.610 13.383 17.350 1.00 41.38 102 SER A N 1
ATOM 756 C CA . SER A 1 102 ? -21.214 12.868 18.594 1.00 41.38 102 SER A CA 1
ATOM 757 C C . SER A 1 102 ? -20.243 12.540 19.730 1.00 41.38 102 SER A C 1
ATOM 759 O O . SER A 1 102 ? -20.607 11.810 20.647 1.00 41.38 102 SER A O 1
ATOM 761 N N . ILE A 1 103 ? -19.038 13.118 19.734 1.00 43.25 103 ILE A N 1
ATOM 762 C CA . ILE A 1 103 ? -18.165 13.089 20.919 1.00 43.25 103 ILE A CA 1
ATOM 763 C C . ILE A 1 103 ? -18.045 14.514 21.466 1.00 43.25 103 ILE A C 1
ATOM 765 O O . ILE A 1 103 ? -17.020 15.176 21.332 1.00 43.25 103 ILE A O 1
ATOM 769 N N . LYS A 1 104 ? -19.122 15.017 22.076 1.00 30.97 104 LYS A N 1
ATOM 770 C CA . LYS A 1 104 ? -19.003 16.065 23.093 1.00 30.97 104 LYS A CA 1
ATOM 771 C C . LYS A 1 104 ? -19.398 15.464 24.429 1.00 30.97 104 LYS A C 1
ATOM 773 O O . LYS A 1 104 ? -20.513 14.996 24.616 1.00 30.97 104 LYS A O 1
ATOM 778 N N . ALA A 1 105 ? -18.404 15.455 25.307 1.00 40.28 105 ALA A N 1
ATOM 779 C CA . ALA A 1 105 ? -18.481 15.066 26.695 1.00 40.28 105 ALA A CA 1
ATOM 780 C C . ALA A 1 105 ? -19.680 15.714 27.395 1.00 40.28 105 ALA A C 1
ATOM 782 O O . ALA A 1 105 ? -19.837 16.933 27.337 1.00 40.28 105 ALA A O 1
ATOM 783 N N . GLN A 1 106 ? -20.436 14.922 28.150 1.00 35.34 106 GLN A N 1
ATOM 784 C CA . GLN A 1 106 ? -21.148 15.437 29.310 1.00 35.34 106 GLN A CA 1
ATOM 785 C C . GLN A 1 106 ? -20.653 14.711 30.552 1.00 35.34 106 GLN A C 1
ATOM 787 O O . GLN A 1 106 ? -21.078 13.625 30.933 1.00 35.34 106 GLN A O 1
ATOM 792 N N . LYS A 1 107 ? -19.640 15.374 31.111 1.00 32.09 107 LYS A N 1
ATOM 793 C CA . LYS A 1 107 ? -19.256 15.374 32.509 1.00 32.09 107 LYS A CA 1
ATOM 794 C C . LYS A 1 107 ? -20.486 15.694 33.368 1.00 32.09 107 LYS A C 1
ATOM 796 O O . LYS A 1 107 ? -21.292 16.549 33.015 1.00 32.09 107 LYS A O 1
ATOM 801 N N . MET A 1 108 ? -20.544 14.968 34.474 1.00 31.48 108 MET A N 1
ATOM 802 C CA . MET A 1 108 ? -21.500 14.992 35.573 1.00 31.48 108 MET A CA 1
ATOM 803 C C . MET A 1 108 ? -21.898 16.404 36.038 1.00 31.48 108 MET A C 1
ATOM 805 O O . MET A 1 108 ? -21.079 17.324 36.065 1.00 31.48 108 MET A O 1
ATOM 809 N N . GLU A 1 109 ? -23.174 16.493 36.395 1.00 32.88 109 GLU A N 1
ATOM 810 C CA . GLU A 1 109 ? -23.999 17.630 36.804 1.00 32.88 109 GLU A CA 1
ATOM 811 C C . GLU A 1 109 ? -23.425 18.467 37.956 1.00 32.88 109 GLU A C 1
ATOM 813 O O . GLU A 1 109 ? -22.892 17.930 38.927 1.00 32.88 109 GLU A O 1
ATOM 818 N N . THR A 1 110 ? -23.633 19.786 37.904 1.00 27.59 110 THR A N 1
ATOM 819 C CA . THR A 1 110 ? -24.095 20.569 39.066 1.00 27.59 110 THR A CA 1
ATOM 820 C C . THR A 1 110 ? -24.800 21.836 38.570 1.00 27.59 110 THR A C 1
ATOM 822 O O . THR A 1 110 ? -24.333 22.488 37.637 1.00 27.59 110 THR A O 1
ATOM 825 N N . GLU A 1 111 ? -25.964 22.098 39.153 1.00 41.28 111 GLU A N 1
ATOM 826 C CA . GLU A 1 111 ? -26.985 23.083 38.783 1.00 41.28 111 GLU A CA 1
ATOM 827 C C . GLU A 1 111 ? -26.528 24.546 38.953 1.00 41.28 111 GLU A C 1
ATOM 829 O O . GLU A 1 111 ? -25.757 24.836 39.862 1.00 41.28 111 GLU A O 1
ATOM 834 N N . ASP A 1 112 ? -27.001 25.469 38.101 1.00 31.45 112 ASP A N 1
ATOM 835 C CA . ASP A 1 112 ? -28.017 26.455 38.512 1.00 31.45 112 ASP A CA 1
ATOM 836 C C . ASP A 1 112 ? -28.507 27.364 37.357 1.00 31.45 112 ASP A C 1
ATOM 838 O O . ASP A 1 112 ? -27.788 27.709 36.420 1.00 31.45 112 ASP A O 1
ATOM 842 N N . PHE A 1 113 ? -29.786 27.703 37.486 1.00 35.59 113 PHE A N 1
ATOM 843 C CA . PHE A 1 113 ? -30.702 28.631 36.805 1.00 35.59 113 PHE A CA 1
ATOM 844 C C . PHE A 1 113 ? -30.138 29.838 35.998 1.00 35.59 113 PHE A C 1
ATOM 846 O O . PHE A 1 113 ? -29.313 30.589 36.510 1.00 35.59 113 PHE A O 1
ATOM 853 N N . ILE A 1 114 ? -30.677 30.089 34.783 1.00 36.19 114 ILE A N 1
ATOM 854 C CA . ILE A 1 114 ? -31.268 31.365 34.274 1.00 36.19 114 ILE A CA 1
ATOM 855 C C . ILE A 1 114 ? -31.786 31.187 32.818 1.00 36.19 114 ILE A C 1
ATOM 857 O O . ILE A 1 114 ? -31.209 30.471 32.006 1.00 36.19 114 ILE A O 1
ATOM 861 N N . ASP A 1 115 ? -32.915 31.848 32.553 1.00 34.88 115 ASP A N 1
ATOM 862 C CA . ASP A 1 115 ? -33.886 31.775 31.448 1.00 34.88 115 ASP A CA 1
ATOM 863 C C . ASP A 1 115 ? -33.479 32.493 30.117 1.00 34.88 115 ASP A C 1
ATOM 865 O O . ASP A 1 115 ? -32.465 33.192 30.064 1.00 34.88 115 ASP A O 1
ATOM 869 N N . ILE A 1 116 ? -34.387 32.435 29.117 1.00 37.25 116 ILE A N 1
ATOM 870 C CA . ILE A 1 116 ? -34.547 33.177 27.822 1.00 37.25 116 ILE A CA 1
ATOM 871 C C . ILE A 1 116 ? -33.922 32.519 26.528 1.00 37.25 116 ILE A C 1
ATOM 873 O O . ILE A 1 116 ? -32.885 31.871 26.611 1.00 37.25 116 ILE A O 1
ATOM 877 N N . PRO A 1 117 ? -34.492 32.651 25.291 1.00 41.34 117 PRO A N 1
ATOM 878 C CA . PRO A 1 117 ? -35.554 31.829 24.688 1.00 41.34 117 PRO A CA 1
ATOM 879 C C . PRO A 1 117 ? -35.224 31.234 23.277 1.00 41.34 117 PRO A C 1
ATOM 881 O O . PRO A 1 117 ? -34.298 31.642 22.585 1.00 41.34 117 PRO A O 1
ATOM 884 N N . ARG A 1 118 ? -36.087 30.301 22.840 1.00 35.41 118 ARG A N 1
ATOM 885 C CA . ARG A 1 118 ? -36.373 29.774 21.478 1.00 35.41 118 ARG A CA 1
ATOM 886 C C . ARG A 1 118 ? -35.467 30.149 20.285 1.00 35.41 118 ARG A C 1
ATOM 888 O O . ARG A 1 118 ? -35.452 31.277 19.800 1.00 35.41 118 ARG A O 1
ATOM 895 N N . SER A 1 119 ? -34.972 29.103 19.626 1.00 32.53 119 SER A N 1
ATOM 896 C CA . SER A 1 119 ? -34.975 28.975 18.162 1.00 32.53 119 SER A CA 1
ATOM 897 C C . SER A 1 119 ? -35.242 27.506 17.826 1.00 32.53 119 SER A C 1
ATOM 899 O O . SER A 1 119 ? -34.439 26.644 18.177 1.00 32.53 119 SER A O 1
ATOM 901 N N . ASP A 1 120 ? -36.393 27.215 17.219 1.00 40.97 120 ASP A N 1
ATOM 902 C CA . ASP A 1 120 ? -36.697 25.885 16.684 1.00 40.97 120 ASP A CA 1
ATOM 903 C C . ASP A 1 120 ? -35.717 25.548 15.542 1.00 40.97 120 ASP A C 1
ATOM 905 O O . ASP A 1 120 ? -35.281 26.438 14.803 1.00 40.97 120 ASP A O 1
ATOM 909 N N . PRO A 1 121 ? -35.408 24.260 15.339 1.00 40.22 121 PRO A N 1
ATOM 910 C CA . PRO A 1 121 ? -35.769 23.722 14.040 1.00 40.22 121 PRO A CA 1
ATOM 911 C C . PRO A 1 121 ? -36.558 22.425 14.177 1.00 40.22 121 PRO A C 1
ATOM 913 O O . PRO A 1 121 ? -36.198 21.485 14.888 1.00 40.22 121 PRO A O 1
ATOM 916 N N . GLU A 1 122 ? -37.659 22.428 13.442 1.00 38.47 122 GLU A N 1
ATOM 917 C CA . GLU A 1 122 ? -38.523 21.306 13.145 1.00 38.47 122 GLU A CA 1
ATOM 918 C C . GLU A 1 122 ? -37.764 20.022 12.793 1.00 38.47 122 GLU A C 1
ATOM 920 O O . GLU A 1 122 ? -36.822 20.009 12.005 1.00 38.47 122 GLU A O 1
ATOM 925 N N . GLY A 1 123 ? -38.333 18.919 13.280 1.00 41.19 123 GLY A N 1
ATOM 926 C CA . GLY A 1 123 ? -38.693 17.816 12.401 1.00 41.19 123 GLY A CA 1
ATOM 927 C C . GLY A 1 123 ? -37.572 16.854 12.040 1.00 41.19 123 GLY A C 1
ATOM 928 O O . GLY A 1 123 ? -36.861 17.062 11.066 1.00 41.19 123 GLY A O 1
ATOM 929 N N . ASN A 1 124 ? -37.523 15.724 12.758 1.00 39.81 124 ASN A N 1
ATOM 930 C CA . ASN A 1 124 ? -37.336 14.379 12.191 1.00 39.81 124 ASN A CA 1
ATOM 931 C C . ASN A 1 124 ? -37.133 13.353 13.325 1.00 39.81 124 ASN A C 1
ATOM 933 O O . ASN A 1 124 ? -36.024 12.897 13.596 1.00 39.81 124 ASN A O 1
ATOM 937 N N . THR A 1 125 ? -38.215 12.974 14.000 1.00 42.50 125 THR A N 1
ATOM 938 C CA . THR A 1 125 ? -38.217 11.866 14.970 1.00 42.50 125 THR A CA 1
ATOM 939 C C . THR A 1 125 ? -38.430 10.500 14.307 1.00 42.50 125 THR A C 1
ATOM 941 O O . THR A 1 125 ? -38.226 9.476 14.951 1.00 42.50 125 THR A O 1
ATOM 944 N N . SER A 1 126 ? -38.769 10.453 13.012 1.00 44.56 126 SER A N 1
ATOM 945 C CA . SER A 1 126 ? -39.058 9.195 12.308 1.00 44.56 126 SER A CA 1
ATOM 946 C C . SER A 1 126 ? -37.816 8.484 11.756 1.00 44.56 126 SER A C 1
ATOM 948 O O . SER A 1 126 ? -37.751 7.260 11.831 1.00 44.56 126 SER A O 1
ATOM 950 N N . LYS A 1 127 ? -36.791 9.196 11.262 1.00 42.25 127 LYS A N 1
ATOM 951 C CA . LYS A 1 127 ? -35.603 8.541 10.666 1.00 42.25 127 LYS A CA 1
ATOM 952 C C . LYS A 1 127 ? -34.610 8.031 11.716 1.00 42.25 127 LYS A C 1
ATOM 954 O O . LYS A 1 127 ? -33.866 7.090 11.456 1.00 42.25 127 LYS A O 1
ATOM 959 N N . THR A 1 128 ? -34.624 8.600 12.923 1.00 41.25 128 THR A N 1
ATOM 960 C CA . THR A 1 128 ? -33.737 8.196 14.030 1.00 41.25 128 THR A CA 1
ATOM 961 C C . THR A 1 128 ? -34.025 6.768 14.504 1.00 41.25 128 THR A C 1
ATOM 963 O O . THR A 1 128 ? -33.111 6.035 14.886 1.00 41.25 128 THR A O 1
ATOM 966 N N . GLN A 1 129 ? -35.282 6.329 14.427 1.00 43.16 129 GLN A N 1
ATOM 967 C CA . GLN A 1 129 ? -35.673 4.992 14.870 1.00 43.16 129 GLN A CA 1
ATOM 968 C C . GLN A 1 129 ? -35.340 3.913 13.827 1.00 43.16 129 GLN A C 1
ATOM 970 O O . GLN A 1 129 ? -34.925 2.814 14.192 1.00 43.16 129 GLN A O 1
ATOM 975 N N . GLU A 1 130 ? -35.422 4.249 12.538 1.00 41.59 130 GLU A N 1
ATOM 976 C CA . GLU A 1 130 ? -35.108 3.344 11.425 1.00 41.59 130 GLU A CA 1
ATOM 977 C C . GLU A 1 130 ? -33.602 3.040 11.328 1.00 41.59 130 GLU A C 1
ATOM 979 O O . GLU A 1 130 ? -33.201 1.878 11.225 1.00 41.59 130 GLU A O 1
ATOM 984 N N . VAL A 1 131 ? -32.753 4.061 11.496 1.00 48.62 131 VAL A N 1
ATOM 985 C CA . VAL A 1 131 ? -31.285 3.905 11.496 1.00 48.62 131 VAL A CA 1
ATOM 986 C C . VAL A 1 131 ? -30.802 3.119 12.721 1.00 48.62 131 VAL A C 1
ATOM 988 O O . VAL A 1 131 ? -29.919 2.267 12.612 1.00 48.62 131 VAL A O 1
ATOM 991 N N . THR A 1 132 ? -31.430 3.329 13.883 1.00 44.97 132 THR A N 1
ATOM 992 C CA . THR A 1 132 ? -31.106 2.576 15.107 1.00 44.97 132 THR A CA 1
ATOM 993 C C . THR A 1 132 ? -31.468 1.094 14.971 1.00 44.97 132 THR A C 1
ATOM 995 O O . THR A 1 132 ? -30.759 0.234 15.500 1.00 44.97 132 THR A O 1
ATOM 998 N N . MET A 1 133 ? -32.538 0.774 14.236 1.00 48.78 133 MET A N 1
ATOM 999 C CA . MET A 1 133 ? -32.913 -0.614 13.963 1.00 48.78 133 MET A CA 1
ATOM 1000 C C . MET A 1 133 ? -31.967 -1.293 12.968 1.00 48.78 133 MET A C 1
ATOM 1002 O O . MET A 1 133 ? -31.580 -2.433 13.218 1.00 48.78 133 MET A O 1
ATOM 1006 N N . HIS A 1 134 ? -31.527 -0.603 11.910 1.00 45.03 134 HIS A N 1
ATOM 1007 C CA . HIS A 1 134 ? -30.589 -1.175 10.932 1.00 45.03 134 HIS A CA 1
ATOM 1008 C C . HIS A 1 134 ? -29.222 -1.502 11.549 1.00 45.03 134 HIS A C 1
ATOM 1010 O O . HIS A 1 134 ? -28.707 -2.604 11.371 1.00 45.03 134 HIS A O 1
ATOM 1016 N N . ILE A 1 135 ? -28.675 -0.596 12.367 1.00 53.84 135 ILE A N 1
ATOM 1017 C CA . ILE A 1 135 ? -27.383 -0.820 13.036 1.00 53.84 135 ILE A CA 1
ATOM 1018 C C . ILE A 1 135 ? -27.486 -1.965 14.056 1.00 53.84 135 ILE A C 1
ATOM 1020 O O . ILE A 1 135 ? -26.591 -2.806 14.137 1.00 53.84 135 ILE A O 1
ATOM 1024 N N . LYS A 1 136 ? -28.591 -2.058 14.810 1.00 49.75 136 LYS A N 1
ATOM 1025 C CA . LYS A 1 136 ? -28.809 -3.187 15.731 1.00 49.75 136 LYS A CA 1
ATOM 1026 C C . LYS A 1 136 ? -28.997 -4.518 14.998 1.00 49.75 136 LYS A C 1
ATOM 1028 O O . LYS A 1 136 ? -28.544 -5.542 15.512 1.00 49.75 136 LYS A O 1
ATOM 1033 N N . ALA A 1 137 ? -29.635 -4.525 13.827 1.00 49.38 137 ALA A N 1
ATOM 1034 C CA . ALA A 1 137 ? -29.839 -5.736 13.034 1.00 49.38 137 ALA A CA 1
ATOM 1035 C C . ALA A 1 137 ? -28.507 -6.295 12.499 1.00 49.38 137 ALA A C 1
ATOM 1037 O O . ALA A 1 137 ? -28.212 -7.469 12.721 1.00 49.38 137 ALA A O 1
ATOM 1038 N N . GLU A 1 138 ? -27.664 -5.443 11.913 1.00 52.41 138 GLU A N 1
ATOM 1039 C CA . GLU A 1 138 ? -26.329 -5.798 11.398 1.00 52.41 138 GLU A CA 1
ATOM 1040 C C . GLU A 1 138 ? -25.401 -6.328 12.509 1.00 52.41 138 GLU A C 1
ATOM 1042 O O . GLU A 1 138 ? -24.731 -7.358 12.354 1.00 52.41 138 GLU A O 1
ATOM 1047 N N . LEU A 1 139 ? -25.425 -5.689 13.687 1.00 53.34 139 LEU A N 1
ATOM 1048 C CA . LEU A 1 139 ? -24.632 -6.134 14.836 1.00 53.34 139 LEU A CA 1
ATOM 1049 C C . LEU A 1 139 ? -25.122 -7.484 15.383 1.00 53.34 139 LEU A C 1
ATOM 1051 O O . LEU A 1 139 ? -24.314 -8.313 15.798 1.00 53.34 139 LEU A O 1
ATOM 1055 N N . THR A 1 140 ? -26.434 -7.736 15.353 1.00 48.19 140 THR A N 1
ATOM 1056 C CA . THR A 1 140 ? -27.026 -8.998 15.832 1.00 48.19 140 THR A CA 1
ATOM 1057 C C . THR A 1 140 ? -26.733 -10.157 14.881 1.00 48.19 140 THR A C 1
ATOM 1059 O O . THR A 1 140 ? -26.438 -11.261 15.341 1.00 48.19 140 THR A O 1
ATOM 1062 N N . VAL A 1 141 ? -26.757 -9.919 13.566 1.00 53.47 141 VAL A N 1
ATOM 1063 C CA . VAL A 1 141 ? -26.402 -10.925 12.551 1.00 53.47 141 VAL A CA 1
ATOM 1064 C C . VAL A 1 141 ? -24.922 -11.297 12.654 1.00 53.47 141 VAL A C 1
ATOM 1066 O O . VAL A 1 141 ? -24.586 -12.481 12.710 1.00 53.47 141 VAL A O 1
ATOM 1069 N N . THR A 1 142 ? -24.045 -10.301 12.793 1.00 53.06 142 THR A N 1
ATOM 1070 C CA . THR A 1 142 ? -22.599 -10.525 12.939 1.00 53.06 142 THR A CA 1
ATOM 1071 C C . THR A 1 142 ? -22.265 -11.269 14.237 1.00 53.06 142 THR A C 1
ATOM 1073 O O . THR A 1 142 ? -21.398 -12.143 14.256 1.00 53.06 142 THR A O 1
ATOM 1076 N N . ASN A 1 143 ? -22.984 -10.984 15.327 1.00 47.72 143 ASN A N 1
ATOM 1077 C CA . ASN A 1 143 ? -22.781 -11.664 16.607 1.00 47.72 143 ASN A CA 1
ATOM 1078 C C . ASN A 1 143 ? -23.356 -13.097 16.608 1.00 47.72 143 ASN A C 1
ATOM 1080 O O . ASN A 1 143 ? -22.769 -13.997 17.204 1.00 47.72 143 ASN A O 1
ATOM 1084 N N . ARG A 1 144 ? -24.446 -13.355 15.865 1.00 47.19 144 ARG A N 1
ATOM 1085 C CA . ARG A 1 144 ? -24.967 -14.719 15.649 1.00 47.19 144 ARG A CA 1
ATOM 1086 C C . ARG A 1 144 ? -24.045 -15.584 14.794 1.00 47.19 144 ARG A C 1
ATOM 1088 O O . ARG A 1 144 ? -23.916 -16.764 15.098 1.00 47.19 144 ARG A O 1
ATOM 1095 N N . MET A 1 145 ? -23.376 -15.031 13.779 1.00 46.25 145 MET A N 1
ATOM 1096 C CA . MET A 1 145 ? -22.394 -15.805 13.003 1.00 46.25 145 MET A CA 1
ATOM 1097 C C . MET A 1 145 ? -21.182 -16.213 13.847 1.00 46.25 145 MET A C 1
ATOM 1099 O O . MET A 1 145 ? -20.682 -17.322 13.692 1.00 46.25 145 MET A O 1
ATOM 1103 N N . LYS A 1 146 ? -20.747 -15.372 14.792 1.00 53.47 146 LYS A N 1
ATOM 1104 C CA . LYS A 1 146 ? -19.632 -15.706 15.695 1.00 53.47 146 LYS A CA 1
ATOM 1105 C C . LYS A 1 146 ? -19.951 -16.835 16.688 1.00 53.47 146 LYS A C 1
ATOM 1107 O O . LYS A 1 146 ? -19.024 -17.496 17.129 1.00 53.47 146 LYS A O 1
ATOM 1112 N N . GLN A 1 147 ? -21.227 -17.082 16.993 1.00 53.19 147 GLN A N 1
ATOM 1113 C CA . GLN A 1 147 ? -21.696 -18.150 17.898 1.00 53.19 147 GLN A CA 1
ATOM 1114 C C . GLN A 1 147 ? -21.958 -19.499 17.194 1.00 53.19 147 GLN A C 1
ATOM 1116 O O . GLN A 1 147 ? -22.337 -20.464 17.843 1.00 53.19 147 GLN A O 1
ATOM 1121 N N . LEU A 1 148 ? -21.836 -19.565 15.863 1.00 52.53 148 LEU A N 1
ATOM 1122 C CA . LEU A 1 148 ? -22.034 -20.795 15.077 1.00 52.53 148 LEU A CA 1
ATOM 1123 C C . LEU A 1 148 ? -20.712 -21.434 14.620 1.00 52.53 148 LEU A C 1
ATOM 1125 O O . LEU A 1 148 ? -20.724 -22.543 14.093 1.00 52.53 148 LEU A O 1
ATOM 1129 N N . TYR A 1 149 ? -19.588 -20.740 14.820 1.00 47.50 149 TYR A N 1
ATOM 1130 C CA . TYR A 1 149 ? -18.244 -21.180 14.425 1.00 47.50 149 TYR A CA 1
ATOM 1131 C C . TYR A 1 149 ? -17.256 -21.276 15.607 1.00 47.50 149 TYR A C 1
ATOM 1133 O O . TYR A 1 149 ? -16.069 -21.509 15.384 1.00 47.50 149 TYR A O 1
ATOM 1141 N N . PHE A 1 150 ? -17.756 -21.139 16.839 1.00 45.28 150 PHE A N 1
ATOM 1142 C CA . PHE A 1 150 ? -17.108 -21.449 18.120 1.00 45.28 150 PHE A CA 1
ATOM 1143 C C . PHE A 1 150 ? -18.140 -22.093 19.049 1.00 45.28 150 PHE A C 1
ATOM 1145 O O . PHE A 1 150 ? -17.714 -22.842 19.955 1.00 45.28 150 PHE A O 1
#

Organism: NCBI:txid307937

Secondary structure (DSSP, 8-state):
--HHHHHHHHHHHHHHHHHHHHHHHHHHHHSTT--HHHHHHHHHHHHHHHHHHHHHHHHHHHTT-HHHHHHTSTTSHHHHHHHHHHHHHHTS--S-----------------------------SSHHHHHHHHHHHHHHHHHHHHTS--

Sequence (150 aa):
MDPFSLTEGIIAFAQIADRVVKVCKTYIGAVQDAPLDLRFILIEVSTVKTLLDTVLILAPCTMRSSALSHLTSPDGPIEGCHKALSEIEKLLPSGHAVTPSSIKAQKMETEDFIDIPRSDPEGNTSKTQEVTMHIKAELTVTNRMKQLYF

Radius of gyration: 23.62 Å; chains: 1; bounding box: 58×55×59 Å

pLDDT: mean 70.32, std 22.67, range [27.59, 96.56]